Protein AF-A0A1H8LUX8-F1 (afdb_monomer_lite)

Structure (mmCIF, N/CA/C/O backbone):
data_AF-A0A1H8LUX8-F1
#
_entry.id   AF-A0A1H8LUX8-F1
#
loop_
_atom_site.group_PDB
_atom_site.id
_atom_site.type_symbol
_atom_site.label_atom_id
_atom_site.label_alt_id
_atom_site.label_comp_id
_atom_site.label_asym_id
_atom_site.label_entity_id
_atom_site.label_seq_id
_atom_site.pdbx_PDB_ins_code
_atom_site.Cartn_x
_atom_site.Cartn_y
_atom_site.Cartn_z
_atom_site.occupancy
_atom_site.B_iso_or_equiv
_atom_site.auth_seq_id
_atom_site.auth_comp_id
_atom_site.auth_asym_id
_atom_site.auth_atom_id
_atom_site.pdbx_PDB_model_num
ATOM 1 N N . MET A 1 1 ? -7.568 1.058 18.428 1.00 70.50 1 MET A N 1
ATOM 2 C CA . MET A 1 1 ? -7.706 0.191 17.239 1.00 70.50 1 MET A CA 1
ATOM 3 C C . MET A 1 1 ? -8.276 0.928 16.023 1.00 70.50 1 MET A C 1
ATOM 5 O O . MET A 1 1 ? -7.527 1.087 15.078 1.00 70.50 1 MET A O 1
ATOM 9 N N . LYS A 1 2 ? -9.492 1.507 16.044 1.00 72.50 2 LYS A N 1
ATOM 10 C CA . LYS A 1 2 ? -10.096 2.158 14.848 1.00 72.50 2 LYS A CA 1
ATOM 11 C C . LYS A 1 2 ? -9.206 3.189 14.126 1.00 72.50 2 LYS A C 1
ATOM 13 O O . LYS A 1 2 ? -9.063 3.128 12.913 1.00 72.50 2 LYS A O 1
ATOM 18 N N . LYS A 1 3 ? -8.563 4.109 14.864 1.00 78.19 3 LYS A N 1
ATOM 19 C CA . LYS A 1 3 ? -7.639 5.114 14.287 1.00 78.19 3 LYS A CA 1
ATOM 20 C C . LYS A 1 3 ? -6.429 4.479 13.584 1.00 78.19 3 LYS A C 1
ATOM 22 O O . LYS A 1 3 ? -5.984 4.983 12.563 1.00 78.19 3 LYS A O 1
ATOM 27 N N . PHE A 1 4 ? -5.930 3.367 14.121 1.00 83.44 4 PHE A N 1
ATOM 28 C CA . PHE A 1 4 ? -4.803 2.624 13.558 1.00 83.44 4 PHE A CA 1
ATOM 29 C C . PHE A 1 4 ? -5.210 1.871 12.285 1.00 83.44 4 PHE A C 1
ATOM 31 O O . PHE A 1 4 ? -4.481 1.906 11.301 1.00 83.44 4 PHE A O 1
ATOM 38 N N . SER A 1 5 ? -6.415 1.290 12.259 1.00 84.44 5 SER A N 1
ATOM 39 C CA . SER A 1 5 ? -6.990 0.658 11.065 1.00 84.44 5 SER A CA 1
ATOM 40 C C . SER A 1 5 ? -7.100 1.648 9.899 1.00 84.44 5 SER A C 1
ATOM 42 O O . SER A 1 5 ? -6.668 1.348 8.789 1.00 84.44 5 SER A O 1
ATOM 44 N N . TYR A 1 6 ? -7.602 2.862 10.161 1.00 87.06 6 TYR A N 1
ATOM 45 C CA . TYR A 1 6 ? -7.678 3.918 9.145 1.00 87.06 6 TYR A CA 1
ATOM 46 C C . TYR A 1 6 ? -6.299 4.385 8.670 1.00 87.06 6 TYR A C 1
ATOM 48 O O . TYR A 1 6 ? -6.115 4.597 7.474 1.00 87.06 6 TYR A O 1
ATOM 56 N N . ALA A 1 7 ? -5.324 4.504 9.576 1.00 89.31 7 ALA A N 1
ATOM 57 C CA . ALA A 1 7 ? -3.953 4.848 9.208 1.00 89.31 7 ALA A CA 1
ATOM 58 C C . ALA A 1 7 ? -3.324 3.778 8.298 1.00 89.31 7 ALA A C 1
ATOM 60 O O . ALA A 1 7 ? -2.738 4.124 7.277 1.00 89.31 7 ALA A O 1
ATOM 61 N N . LEU A 1 8 ? -3.505 2.490 8.611 1.00 87.88 8 LEU A N 1
ATOM 62 C CA . LEU A 1 8 ? -3.037 1.383 7.770 1.00 87.88 8 LEU A CA 1
ATOM 63 C C . LEU A 1 8 ? -3.683 1.403 6.382 1.00 87.88 8 LEU A C 1
ATOM 65 O O . LEU A 1 8 ? -2.978 1.285 5.384 1.00 87.88 8 LEU A O 1
ATOM 69 N N . MET A 1 9 ? -4.999 1.613 6.301 1.00 89.62 9 MET A N 1
ATOM 70 C CA . MET A 1 9 ? -5.685 1.729 5.010 1.00 89.62 9 MET A CA 1
ATOM 71 C C . MET A 1 9 ? -5.146 2.908 4.190 1.00 89.62 9 MET A C 1
ATOM 73 O O . MET A 1 9 ? -4.826 2.736 3.017 1.00 89.62 9 MET A O 1
ATOM 77 N N . ALA A 1 10 ? -4.992 4.086 4.805 1.00 91.25 10 ALA A N 1
ATOM 78 C CA . ALA A 1 10 ? -4.476 5.274 4.128 1.00 91.25 10 ALA A CA 1
ATOM 79 C C . ALA A 1 10 ? -3.037 5.072 3.627 1.00 91.25 10 ALA A C 1
ATOM 81 O O . ALA A 1 10 ? -2.743 5.349 2.466 1.00 91.25 10 ALA A O 1
ATOM 82 N N . ILE A 1 11 ? -2.154 4.530 4.470 1.00 92.94 11 ILE A N 1
ATOM 83 C CA . ILE A 1 11 ? -0.762 4.240 4.103 1.00 92.94 11 ILE A CA 1
ATOM 84 C C . ILE A 1 11 ? -0.706 3.205 2.973 1.00 92.94 11 ILE A C 1
ATOM 86 O O . ILE A 1 11 ? 0.024 3.405 2.005 1.00 92.94 11 ILE A O 1
ATOM 90 N N . GLY A 1 12 ? -1.506 2.136 3.050 1.00 91.06 12 GLY A N 1
ATOM 91 C CA . GLY A 1 12 ? -1.581 1.117 2.001 1.00 91.06 12 GLY A CA 1
ATOM 92 C C . GLY A 1 12 ? -1.976 1.706 0.646 1.00 91.06 12 GLY A C 1
ATOM 93 O O . GLY A 1 12 ? -1.303 1.457 -0.353 1.00 91.06 12 GLY A O 1
ATOM 94 N N . VAL A 1 13 ? -3.000 2.565 0.616 1.00 93.75 13 VAL A N 1
ATOM 95 C CA . VAL A 1 13 ? -3.439 3.260 -0.607 1.00 93.75 13 VAL A CA 1
ATOM 96 C C . VAL A 1 13 ? -2.350 4.184 -1.159 1.00 93.75 13 VAL A C 1
ATOM 98 O O . VAL A 1 13 ? -2.096 4.171 -2.362 1.00 93.75 13 VAL A O 1
ATOM 101 N N . ILE A 1 14 ? -1.659 4.943 -0.304 1.00 94.31 14 ILE A N 1
ATOM 102 C CA . ILE A 1 14 ? -0.555 5.818 -0.731 1.00 94.31 14 ILE A CA 1
ATOM 103 C C . ILE A 1 14 ? 0.568 4.997 -1.382 1.00 94.31 14 ILE A C 1
ATOM 105 O O . ILE A 1 14 ? 1.050 5.352 -2.457 1.00 94.31 14 ILE A O 1
ATOM 109 N N . ILE A 1 15 ? 0.952 3.872 -0.774 1.00 92.69 15 ILE A N 1
ATOM 110 C CA . ILE A 1 15 ? 1.997 2.984 -1.301 1.00 92.69 15 ILE A CA 1
ATOM 111 C C . ILE A 1 15 ? 1.580 2.382 -2.653 1.00 92.69 15 ILE A C 1
ATOM 113 O O . ILE A 1 15 ? 2.402 2.307 -3.567 1.00 92.69 15 ILE A O 1
ATOM 117 N N . ILE A 1 16 ? 0.306 2.008 -2.816 1.00 93.25 16 ILE A N 1
ATOM 118 C CA . ILE A 1 16 ? -0.235 1.520 -4.094 1.00 93.25 16 ILE A CA 1
ATOM 119 C C . ILE A 1 16 ? -0.110 2.589 -5.185 1.00 93.25 16 ILE A C 1
ATOM 121 O O . ILE A 1 16 ? 0.373 2.292 -6.278 1.00 93.25 16 ILE A O 1
ATOM 125 N N . ILE A 1 17 ? -0.495 3.835 -4.890 1.00 91.69 17 ILE A N 1
ATOM 126 C CA . ILE A 1 17 ? -0.406 4.953 -5.842 1.00 91.69 17 ILE A CA 1
ATOM 127 C C . ILE A 1 17 ? 1.049 5.185 -6.264 1.00 91.69 17 ILE A C 1
ATOM 129 O O . ILE A 1 17 ? 1.336 5.289 -7.456 1.00 91.69 17 ILE A O 1
ATOM 133 N N . ILE A 1 18 ? 1.980 5.202 -5.305 1.00 89.12 18 ILE A N 1
ATOM 134 C CA . ILE A 1 18 ? 3.417 5.326 -5.586 1.00 89.12 18 ILE A CA 1
ATOM 135 C C . ILE A 1 18 ? 3.884 4.168 -6.474 1.00 89.12 18 ILE A C 1
ATOM 137 O O . ILE A 1 18 ? 4.577 4.388 -7.468 1.00 89.12 18 ILE A O 1
ATOM 141 N N . GLY A 1 19 ? 3.460 2.940 -6.171 1.00 87.31 19 GLY A N 1
ATOM 142 C CA . GLY A 1 19 ? 3.735 1.766 -6.991 1.00 87.31 19 GLY A CA 1
ATOM 143 C C . GLY A 1 19 ? 3.292 1.947 -8.441 1.00 87.31 19 GLY A C 1
ATOM 144 O O . GLY A 1 19 ? 4.096 1.763 -9.349 1.00 87.31 19 GLY A O 1
ATOM 145 N N . PHE A 1 20 ? 2.064 2.403 -8.685 1.00 86.00 20 PHE A N 1
ATOM 146 C CA . PHE A 1 20 ? 1.600 2.662 -10.050 1.00 86.00 20 PHE A CA 1
ATOM 147 C C . PHE A 1 20 ? 2.419 3.747 -10.764 1.00 86.00 20 PHE A C 1
ATOM 149 O O . PHE A 1 20 ? 2.803 3.559 -11.917 1.00 86.00 20 PHE A O 1
ATOM 156 N N . LEU A 1 21 ? 2.762 4.845 -10.085 1.00 85.25 21 LEU A N 1
ATOM 157 C CA . LEU A 1 21 ? 3.569 5.927 -10.667 1.00 85.25 21 LEU A CA 1
ATOM 158 C C . LEU A 1 21 ? 4.999 5.493 -11.025 1.00 85.25 21 LEU A C 1
ATOM 160 O O . LEU A 1 21 ? 5.583 5.989 -11.987 1.00 85.25 21 LEU A O 1
ATOM 164 N N . THR A 1 22 ? 5.574 4.555 -10.272 1.00 80.81 22 THR A N 1
ATOM 165 C CA . THR A 1 22 ? 6.965 4.120 -10.480 1.00 80.81 22 THR A CA 1
ATOM 166 C C . THR A 1 22 ? 7.094 3.139 -11.659 1.00 80.81 22 THR A C 1
ATOM 168 O O . THR A 1 22 ? 8.146 3.068 -12.308 1.00 80.81 22 THR A O 1
ATOM 171 N N . PHE A 1 23 ? 6.023 2.399 -11.968 1.00 76.56 23 PHE A N 1
ATOM 172 C CA . PHE A 1 23 ? 6.008 1.319 -12.964 1.00 76.56 23 PHE A CA 1
ATOM 173 C C . PHE A 1 23 ? 5.404 1.717 -14.323 1.00 76.56 23 PHE A C 1
ATOM 175 O O . PHE A 1 23 ? 5.635 1.019 -15.304 1.00 76.56 23 PHE A O 1
ATOM 182 N N . THR A 1 24 ? 4.714 2.857 -14.437 1.00 67.94 24 THR A N 1
ATOM 183 C CA . THR A 1 24 ? 4.140 3.352 -15.710 1.00 67.94 24 THR A CA 1
ATOM 184 C C . THR A 1 24 ? 5.177 3.750 -16.764 1.00 67.94 24 THR A C 1
ATOM 186 O O . THR A 1 24 ? 4.874 3.734 -17.951 1.00 67.94 24 THR A O 1
ATOM 189 N N . ASN A 1 25 ? 6.411 4.072 -16.363 1.00 62.38 25 ASN A N 1
ATOM 190 C CA . ASN A 1 25 ? 7.482 4.528 -17.259 1.00 62.38 25 ASN A CA 1
ATOM 191 C C . ASN A 1 25 ? 8.603 3.484 -17.415 1.00 62.38 25 ASN A C 1
ATOM 193 O O . ASN A 1 25 ? 9.783 3.770 -17.183 1.00 62.38 25 ASN A O 1
ATOM 197 N N . LEU A 1 26 ? 8.252 2.246 -17.757 1.00 60.28 26 LEU A N 1
ATOM 198 C CA . LEU A 1 26 ? 9.227 1.245 -18.194 1.00 60.28 26 LEU A CA 1
ATOM 199 C C . LEU A 1 26 ? 9.668 1.587 -19.625 1.00 60.28 26 LEU A C 1
ATOM 201 O O . LEU A 1 26 ? 9.019 1.208 -20.595 1.00 60.28 26 LEU A O 1
ATOM 205 N N . LYS A 1 27 ? 10.764 2.344 -19.767 1.00 59.78 27 LYS A N 1
ATOM 206 C CA . LYS A 1 27 ? 11.420 2.494 -21.071 1.00 59.78 27 LYS A CA 1
ATOM 207 C C . LYS A 1 27 ? 11.964 1.123 -21.473 1.00 59.78 27 LYS A C 1
ATOM 209 O O . LYS A 1 27 ? 12.801 0.566 -20.767 1.00 59.78 27 LYS A O 1
ATOM 214 N N . THR A 1 28 ? 11.470 0.577 -22.580 1.00 55.88 28 THR A N 1
ATOM 215 C CA . THR A 1 28 ? 11.979 -0.662 -23.175 1.00 55.88 28 THR A CA 1
ATOM 216 C C . THR A 1 28 ? 13.466 -0.496 -23.454 1.00 55.88 28 THR A C 1
ATOM 218 O O . THR A 1 28 ? 13.863 0.375 -24.230 1.00 55.88 28 THR A O 1
ATOM 221 N N . VAL A 1 29 ? 14.288 -1.295 -22.782 1.00 56.81 29 VAL A N 1
ATOM 222 C CA . VAL A 1 29 ? 15.738 -1.270 -22.968 1.00 56.81 29 VAL A CA 1
ATOM 223 C C . VAL A 1 29 ? 16.035 -1.958 -24.281 1.00 56.81 29 VAL A C 1
ATOM 225 O O . VAL A 1 29 ? 15.535 -3.050 -24.549 1.00 56.81 29 VAL A O 1
ATOM 228 N N . ASN A 1 30 ? 16.807 -1.281 -25.120 1.00 57.56 30 ASN A N 1
ATOM 229 C CA . ASN A 1 30 ? 17.272 -1.848 -26.369 1.00 57.56 30 ASN A CA 1
ATOM 230 C C . ASN A 1 30 ? 18.111 -3.089 -26.029 1.00 57.56 30 ASN A C 1
ATOM 232 O O . ASN A 1 30 ? 18.965 -3.009 -25.151 1.00 57.56 30 ASN A O 1
ATOM 236 N N . ALA A 1 31 ? 17.885 -4.229 -26.685 1.00 57.00 31 ALA A N 1
ATOM 237 C CA . ALA A 1 31 ? 18.503 -5.512 -26.309 1.00 57.00 31 ALA A CA 1
ATOM 238 C C . ALA A 1 31 ? 20.051 -5.518 -26.362 1.00 57.00 31 ALA A C 1
ATOM 240 O O . ALA A 1 31 ? 20.686 -6.470 -25.918 1.00 57.00 31 ALA A O 1
ATOM 241 N N . VAL A 1 32 ? 20.648 -4.453 -26.902 1.00 62.34 32 VAL A N 1
ATOM 242 C CA . VAL A 1 32 ? 22.092 -4.246 -27.073 1.00 62.34 32 VAL A CA 1
ATOM 243 C C . VAL A 1 32 ? 22.679 -3.307 -26.001 1.00 62.34 32 VAL A C 1
ATOM 245 O O . VAL A 1 32 ? 23.894 -3.191 -25.884 1.00 62.34 32 VAL A O 1
ATOM 248 N N . ASP A 1 33 ? 21.845 -2.636 -25.198 1.00 64.44 33 ASP A N 1
ATOM 249 C CA . ASP A 1 33 ? 22.303 -1.710 -24.158 1.00 64.44 33 ASP A CA 1
ATOM 250 C C . ASP A 1 33 ? 22.599 -2.473 -22.857 1.00 64.44 33 ASP A C 1
ATOM 252 O O . ASP A 1 33 ? 21.7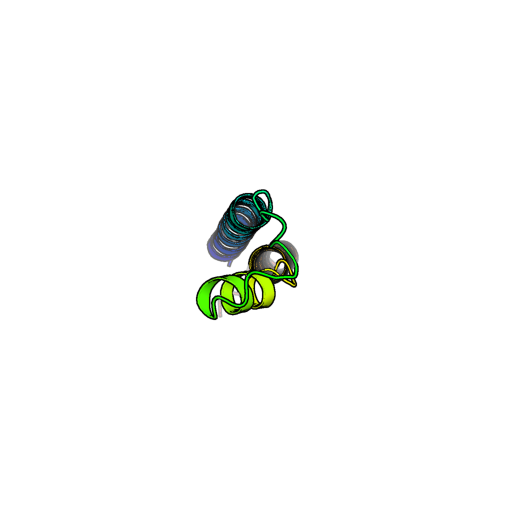45 -2.654 -21.988 1.00 64.44 33 ASP A O 1
ATOM 256 N N . SER A 1 34 ? 23.831 -2.976 -22.747 1.00 62.94 34 SER A N 1
ATOM 257 C CA . SER A 1 34 ? 24.325 -3.771 -21.616 1.00 62.94 34 SER A CA 1
ATOM 258 C C . SER A 1 34 ? 24.770 -2.925 -20.415 1.00 62.94 34 SER A C 1
ATOM 260 O O . SER A 1 34 ? 25.585 -3.374 -19.607 1.00 62.94 34 SER A O 1
ATOM 262 N N . HIS A 1 35 ? 24.282 -1.689 -20.280 1.00 72.62 35 HIS A N 1
ATOM 263 C CA . HIS A 1 35 ? 24.581 -0.876 -19.106 1.00 72.62 35 HIS A CA 1
ATOM 264 C C . HIS A 1 35 ? 23.981 -1.517 -17.849 1.00 72.62 35 HIS A C 1
ATOM 266 O O . HIS A 1 35 ? 22.761 -1.617 -17.701 1.00 72.62 35 HIS A O 1
ATOM 272 N N . ASN A 1 36 ? 24.853 -1.896 -16.906 1.00 73.00 36 ASN A N 1
ATOM 273 C CA . ASN A 1 36 ? 24.484 -2.531 -15.634 1.00 73.00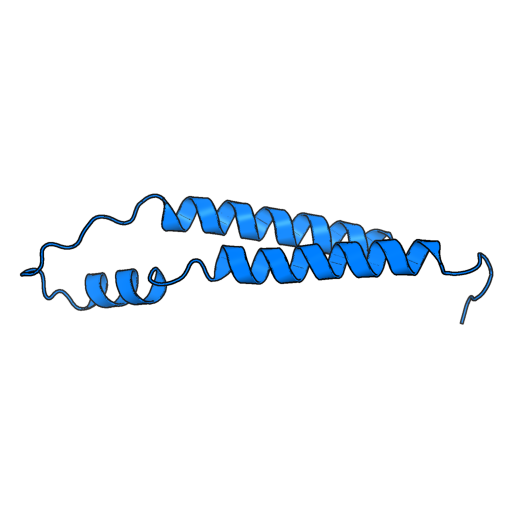 36 ASN A CA 1
ATOM 274 C C . ASN A 1 36 ? 23.315 -1.821 -14.932 1.00 73.00 36 ASN A C 1
ATOM 276 O O . ASN A 1 36 ? 22.395 -2.469 -14.443 1.00 73.00 36 ASN A O 1
ATOM 280 N N . TRP A 1 37 ? 23.318 -0.486 -14.926 1.00 69.69 37 TRP A N 1
ATOM 281 C CA . TRP A 1 37 ? 22.274 0.339 -14.313 1.00 69.69 37 TRP A CA 1
ATOM 282 C C . TRP A 1 37 ? 20.867 0.022 -14.843 1.00 69.69 37 TRP A C 1
ATOM 284 O O . TRP A 1 37 ? 19.919 -0.135 -14.073 1.00 69.69 37 TRP A O 1
ATOM 294 N N . THR A 1 38 ? 20.725 -0.114 -16.158 1.00 70.25 38 THR A N 1
ATOM 295 C CA . THR A 1 38 ? 19.436 -0.330 -16.818 1.00 70.25 38 THR A CA 1
ATOM 296 C C . THR A 1 38 ? 18.902 -1.744 -16.568 1.00 70.25 38 THR A C 1
ATOM 298 O O . THR A 1 38 ? 17.698 -1.927 -16.378 1.00 70.25 38 THR A O 1
ATOM 301 N N . ILE A 1 39 ? 19.800 -2.730 -16.462 1.00 71.62 39 ILE A N 1
ATOM 302 C CA . ILE A 1 39 ? 19.477 -4.112 -16.073 1.00 71.62 39 ILE A CA 1
ATOM 303 C C . ILE A 1 39 ? 18.948 -4.157 -14.633 1.00 71.62 39 ILE A C 1
ATOM 305 O O . ILE A 1 39 ? 17.901 -4.756 -14.389 1.00 71.62 39 ILE A O 1
ATOM 309 N N . TYR A 1 40 ? 19.610 -3.479 -13.687 1.00 75.00 40 TYR A N 1
ATOM 310 C CA . TYR A 1 40 ? 19.153 -3.421 -12.293 1.00 75.00 40 TYR A CA 1
ATOM 311 C C . TYR A 1 40 ? 17.793 -2.728 -12.149 1.00 75.00 40 TYR A C 1
ATOM 313 O O . TYR A 1 40 ? 16.938 -3.215 -11.408 1.00 75.00 40 TYR A O 1
ATOM 321 N N . ILE A 1 41 ? 17.553 -1.633 -12.880 1.00 75.56 41 ILE A N 1
ATOM 322 C CA . ILE A 1 41 ? 16.253 -0.944 -12.863 1.00 75.56 41 ILE A CA 1
ATOM 323 C C . ILE A 1 41 ? 15.142 -1.846 -13.399 1.00 75.56 41 ILE A C 1
ATOM 325 O O . ILE A 1 41 ? 14.079 -1.921 -12.785 1.00 75.56 41 ILE A O 1
ATOM 329 N N . ASN A 1 42 ? 15.369 -2.548 -14.509 1.00 73.56 42 ASN A N 1
ATOM 330 C CA . ASN A 1 42 ? 14.369 -3.462 -15.057 1.00 73.56 42 ASN A CA 1
ATOM 331 C C . ASN A 1 42 ? 14.151 -4.689 -14.173 1.00 73.56 42 ASN A C 1
ATOM 333 O O . ASN A 1 42 ? 13.014 -5.121 -14.021 1.00 73.56 42 ASN A O 1
ATOM 337 N N . GLY A 1 43 ? 15.205 -5.213 -13.541 1.00 74.25 43 GLY A N 1
ATOM 338 C CA . GLY A 1 43 ? 15.087 -6.267 -12.536 1.00 74.25 43 GLY A CA 1
ATOM 339 C C . GLY A 1 43 ? 14.226 -5.823 -11.351 1.00 74.25 43 GLY A C 1
ATOM 340 O O . GLY A 1 43 ? 13.272 -6.509 -10.991 1.00 74.25 43 GLY A O 1
ATOM 341 N N . ALA A 1 44 ? 14.479 -4.633 -10.801 1.00 75.50 44 ALA A N 1
ATOM 342 C CA . ALA A 1 44 ? 13.684 -4.061 -9.711 1.00 75.50 44 ALA A CA 1
ATOM 343 C C . ALA A 1 44 ? 12.241 -3.714 -10.126 1.00 75.50 44 ALA A C 1
ATOM 345 O O . ALA A 1 44 ? 11.338 -3.721 -9.288 1.00 75.50 44 ALA A O 1
ATOM 346 N N . LYS A 1 45 ? 12.017 -3.422 -11.413 1.00 76.50 45 LYS A N 1
ATOM 347 C CA . LYS A 1 45 ? 10.692 -3.168 -11.994 1.00 76.50 45 LYS A CA 1
ATOM 348 C C . LYS A 1 45 ? 10.033 -4.401 -12.634 1.00 76.50 45 LYS A C 1
ATOM 350 O O . LYS A 1 45 ? 8.972 -4.267 -13.239 1.00 76.50 45 LYS A O 1
ATOM 355 N N . SER A 1 46 ? 10.616 -5.592 -12.491 1.00 77.94 46 SER A N 1
ATOM 356 C CA . SER A 1 46 ? 10.060 -6.839 -13.044 1.00 77.94 46 SER A CA 1
ATOM 357 C C . SER A 1 46 ? 8.715 -7.217 -12.420 1.00 77.94 46 SER A C 1
ATOM 359 O O . SER A 1 46 ? 7.879 -7.850 -13.059 1.00 77.94 46 SER A O 1
ATOM 361 N N . PHE A 1 47 ? 8.489 -6.785 -11.180 1.00 81.12 47 PHE A N 1
ATOM 362 C CA . PHE A 1 47 ? 7.259 -6.996 -10.436 1.00 81.12 47 PHE A CA 1
ATOM 363 C C . PHE A 1 47 ? 6.892 -5.716 -9.673 1.00 81.12 47 PHE A C 1
ATOM 365 O O . PHE A 1 47 ? 7.774 -5.142 -9.027 1.00 81.12 47 PHE A O 1
ATOM 372 N N . PRO A 1 48 ? 5.621 -5.262 -9.705 1.00 85.19 48 PRO A N 1
ATOM 373 C CA . PRO A 1 48 ? 5.150 -4.073 -8.992 1.00 85.19 48 PRO A CA 1
ATOM 374 C C . PRO A 1 48 ? 5.071 -4.302 -7.476 1.00 85.19 48 PRO A C 1
ATOM 376 O O . PRO A 1 48 ? 4.008 -4.244 -6.858 1.00 85.19 48 PRO A O 1
ATOM 379 N N . TRP A 1 49 ? 6.226 -4.532 -6.854 1.00 87.69 49 TRP A N 1
ATOM 380 C CA . TRP A 1 49 ? 6.373 -4.837 -5.435 1.00 87.69 49 TRP A CA 1
ATOM 381 C C . TRP A 1 49 ? 5.787 -3.774 -4.492 1.00 87.69 49 TRP A C 1
ATOM 383 O O . TRP A 1 49 ? 5.227 -4.181 -3.471 1.00 87.69 49 TRP A O 1
ATOM 393 N N . PRO A 1 50 ? 5.795 -2.453 -4.798 1.00 89.81 50 PRO A N 1
ATOM 394 C CA . PRO A 1 50 ? 5.138 -1.487 -3.927 1.00 89.81 50 PRO A CA 1
ATOM 395 C C . PRO A 1 50 ? 3.616 -1.641 -3.993 1.00 89.81 50 PRO A C 1
ATOM 397 O O . PRO A 1 50 ? 2.955 -1.585 -2.964 1.00 89.81 50 PRO A O 1
ATOM 400 N N . VAL A 1 51 ? 3.052 -1.929 -5.172 1.00 91.12 51 VAL A N 1
ATOM 401 C CA . VAL A 1 51 ? 1.609 -2.191 -5.316 1.00 91.12 51 VAL A CA 1
ATOM 402 C C . VAL A 1 51 ? 1.214 -3.416 -4.496 1.00 91.12 51 VAL A C 1
ATOM 404 O O . VAL A 1 51 ? 0.233 -3.367 -3.754 1.00 91.12 51 VAL A O 1
ATOM 407 N N . PHE A 1 52 ? 2.005 -4.488 -4.559 1.00 91.06 52 PHE A N 1
ATOM 408 C CA . PHE A 1 52 ? 1.774 -5.689 -3.759 1.00 91.06 52 PHE A CA 1
ATOM 409 C C . PHE A 1 52 ? 1.845 -5.409 -2.251 1.00 91.06 52 PHE A C 1
ATOM 411 O O . PHE A 1 52 ? 0.890 -5.691 -1.529 1.00 91.06 52 PHE A O 1
ATOM 418 N N . GLY A 1 53 ? 2.931 -4.792 -1.772 1.00 92.94 53 GLY A N 1
ATOM 419 C CA . GLY A 1 53 ? 3.100 -4.469 -0.352 1.00 92.94 53 GLY A CA 1
ATOM 420 C C . GLY A 1 53 ? 2.017 -3.523 0.176 1.00 92.94 53 GLY A C 1
ATOM 421 O O . GLY A 1 53 ? 1.445 -3.763 1.239 1.00 92.94 53 GLY A O 1
ATOM 422 N N . GLY A 1 54 ? 1.667 -2.490 -0.594 1.00 92.00 54 GLY A N 1
ATOM 423 C CA . GLY A 1 54 ? 0.583 -1.571 -0.253 1.00 92.00 54 GLY A CA 1
ATOM 424 C C . GLY A 1 54 ? -0.784 -2.259 -0.193 1.00 92.00 54 GLY A C 1
ATOM 425 O O . GLY A 1 54 ? -1.570 -1.969 0.707 1.00 92.00 54 GLY A O 1
ATOM 426 N N . SER A 1 55 ? -1.039 -3.231 -1.076 1.00 92.19 55 SER A N 1
ATOM 427 C CA . SER A 1 55 ? -2.268 -4.041 -1.063 1.00 92.19 55 SER A CA 1
ATOM 428 C C . SER A 1 55 ? -2.379 -4.890 0.203 1.00 92.19 55 SER A C 1
ATOM 430 O O . SER A 1 55 ? -3.433 -4.911 0.835 1.00 92.19 55 SER A O 1
ATOM 432 N N . VAL A 1 56 ? -1.285 -5.530 0.629 1.00 95.31 56 VAL A N 1
ATOM 433 C CA . VAL A 1 56 ? -1.240 -6.301 1.884 1.00 95.31 56 VAL A CA 1
ATOM 434 C C . VAL A 1 56 ? -1.543 -5.404 3.087 1.00 95.31 56 VAL A C 1
ATOM 436 O O . VAL A 1 56 ? -2.377 -5.748 3.924 1.00 95.31 56 VAL A O 1
ATOM 439 N N . ILE A 1 57 ? -0.918 -4.226 3.156 1.00 93.81 57 ILE A N 1
ATOM 440 C CA . ILE A 1 57 ? -1.133 -3.254 4.239 1.00 93.81 57 ILE A CA 1
ATOM 441 C C . ILE A 1 57 ? -2.583 -2.749 4.253 1.00 93.81 57 ILE A C 1
ATOM 443 O O . ILE A 1 57 ? -3.200 -2.666 5.318 1.00 93.81 57 ILE A O 1
ATOM 447 N N . ALA A 1 58 ? -3.151 -2.450 3.083 1.00 92.69 58 ALA A N 1
ATOM 448 C CA . ALA A 1 58 ? -4.535 -2.009 2.965 1.00 92.69 58 ALA A CA 1
ATOM 449 C C . ALA A 1 58 ? -5.517 -3.089 3.451 1.00 92.69 58 ALA A C 1
ATOM 451 O O . ALA A 1 58 ? -6.420 -2.784 4.233 1.00 92.69 58 ALA A O 1
ATOM 452 N N . ILE A 1 59 ? -5.304 -4.351 3.060 1.00 93.75 59 ILE A N 1
ATOM 453 C CA . ILE A 1 59 ? -6.111 -5.497 3.507 1.00 93.75 59 ILE A CA 1
ATOM 454 C C . ILE A 1 59 ? -6.011 -5.677 5.026 1.00 93.75 59 ILE A C 1
ATOM 456 O O . ILE A 1 59 ? -7.037 -5.836 5.684 1.00 93.75 59 I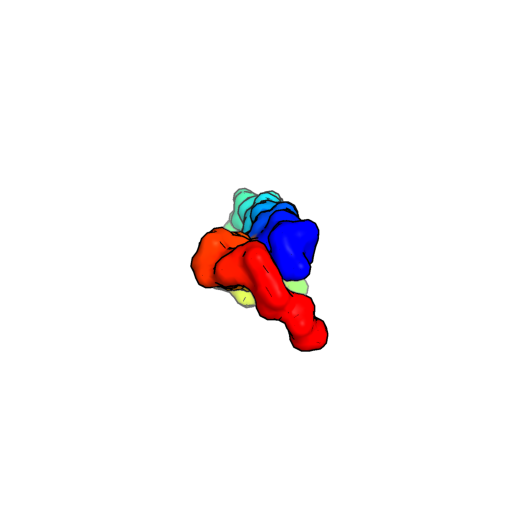LE A O 1
ATOM 460 N N . LEU A 1 60 ? -4.813 -5.584 5.610 1.00 92.19 60 LEU A N 1
ATOM 461 C CA . LEU A 1 60 ? -4.643 -5.629 7.067 1.00 92.19 60 LEU A CA 1
ATOM 462 C C . LEU A 1 60 ? -5.426 -4.511 7.767 1.00 92.19 60 LEU A C 1
ATOM 464 O O . LEU A 1 60 ? -6.089 -4.756 8.774 1.00 92.19 60 LEU A O 1
ATOM 468 N N . GLY A 1 61 ? -5.403 -3.295 7.217 1.00 90.00 61 GLY A N 1
ATOM 469 C CA . GLY A 1 61 ? -6.207 -2.180 7.713 1.00 90.00 61 GLY A CA 1
ATOM 470 C C . GLY A 1 61 ? -7.713 -2.470 7.685 1.00 90.00 61 GLY A C 1
ATOM 471 O O . GLY A 1 61 ? -8.402 -2.186 8.666 1.00 90.00 61 GLY A O 1
ATOM 472 N N . ILE A 1 62 ? -8.212 -3.092 6.611 1.00 90.94 62 ILE A N 1
ATOM 473 C CA . ILE A 1 62 ? -9.616 -3.524 6.487 1.00 90.94 62 ILE A CA 1
ATOM 474 C C . ILE A 1 62 ? -9.950 -4.572 7.552 1.00 90.94 62 ILE A C 1
ATOM 476 O O . ILE A 1 62 ? -10.924 -4.401 8.283 1.00 90.94 62 ILE A O 1
ATOM 480 N N . ILE A 1 63 ? -9.119 -5.608 7.695 1.00 90.94 63 ILE A N 1
ATOM 481 C CA . ILE A 1 63 ? -9.318 -6.682 8.679 1.00 90.94 63 ILE A CA 1
ATOM 482 C C . ILE A 1 63 ? -9.375 -6.106 10.097 1.00 90.94 63 ILE A C 1
ATOM 484 O O . ILE A 1 63 ? -10.300 -6.402 10.851 1.00 90.94 63 ILE A O 1
ATOM 488 N N . PHE A 1 64 ? -8.443 -5.220 10.464 1.00 88.69 64 PHE A N 1
ATOM 489 C CA . PHE A 1 64 ? -8.465 -4.574 11.779 1.00 88.69 64 PHE A CA 1
ATOM 490 C C . PHE A 1 64 ? -9.664 -3.640 11.976 1.00 88.69 64 PHE A C 1
ATOM 492 O O . PHE A 1 64 ? -10.109 -3.432 13.109 1.00 88.69 64 PHE A O 1
ATOM 499 N N . ASN A 1 65 ? -10.193 -3.041 10.908 1.00 88.62 65 ASN A N 1
ATOM 500 C CA . ASN A 1 65 ? -11.423 -2.253 10.979 1.00 88.62 65 ASN A CA 1
ATOM 501 C C . ASN A 1 65 ? -12.638 -3.158 11.249 1.00 88.62 65 ASN A C 1
ATOM 503 O O . ASN A 1 65 ? -13.382 -2.915 12.194 1.00 88.62 65 ASN A O 1
ATOM 507 N N . MET A 1 66 ? -12.768 -4.267 10.518 1.00 86.50 66 MET A N 1
ATOM 508 C CA . MET A 1 66 ? -13.832 -5.253 10.743 1.00 86.50 66 MET A CA 1
ATOM 509 C C . MET A 1 66 ? -13.76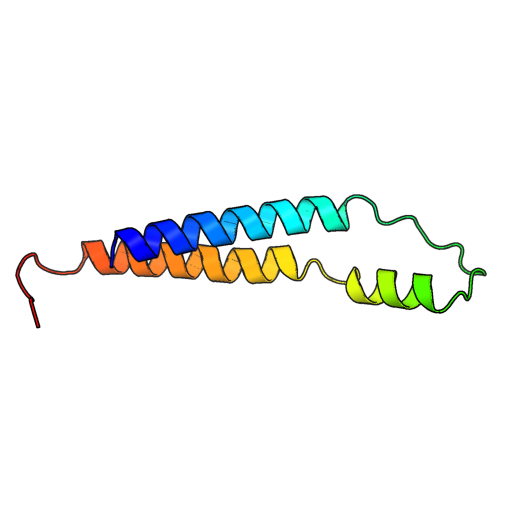4 -5.844 12.157 1.00 86.50 66 MET A C 1
ATOM 511 O O . MET A 1 66 ? -14.755 -5.833 12.885 1.00 86.50 66 MET A O 1
ATOM 515 N N . ALA A 1 67 ? -12.570 -6.230 12.612 1.00 85.12 67 ALA A N 1
ATOM 516 C CA . ALA A 1 67 ? -12.355 -6.748 13.962 1.00 85.12 67 ALA A CA 1
ATOM 517 C C . ALA A 1 67 ? -12.735 -5.738 15.063 1.00 85.12 67 ALA A C 1
ATOM 519 O O . ALA A 1 67 ? -13.113 -6.128 16.165 1.00 85.12 67 ALA A O 1
ATOM 520 N N . THR A 1 68 ? -12.672 -4.428 14.790 1.00 81.62 68 THR A N 1
ATOM 521 C CA . THR A 1 68 ? -13.122 -3.408 15.754 1.00 81.62 68 THR A CA 1
ATOM 522 C C . THR A 1 68 ? -14.630 -3.201 15.793 1.00 81.62 68 THR A C 1
ATOM 524 O O . THR A 1 68 ? -15.112 -2.516 16.698 1.00 81.62 68 THR A O 1
ATOM 527 N N . TRP A 1 69 ? -15.381 -3.732 14.831 1.00 79.38 69 TRP A N 1
ATOM 528 C CA . TRP A 1 69 ? -16.845 -3.707 14.854 1.00 79.38 69 TRP A CA 1
ATOM 529 C C . TRP A 1 69 ? -17.409 -4.870 15.664 1.00 79.38 69 TRP A C 1
ATOM 531 O O . TRP A 1 69 ? -18.412 -4.696 16.348 1.00 79.38 69 TRP A O 1
ATOM 541 N N . GLU A 1 70 ? -16.722 -6.011 15.650 1.00 74.12 70 GLU A N 1
ATOM 542 C CA . GLU A 1 70 ? -17.089 -7.196 16.430 1.00 74.12 70 GLU A CA 1
ATOM 543 C C . GLU A 1 70 ? -16.710 -7.090 17.915 1.00 74.12 70 GLU A C 1
ATOM 545 O O . GLU A 1 70 ? -17.194 -7.867 18.736 1.00 74.12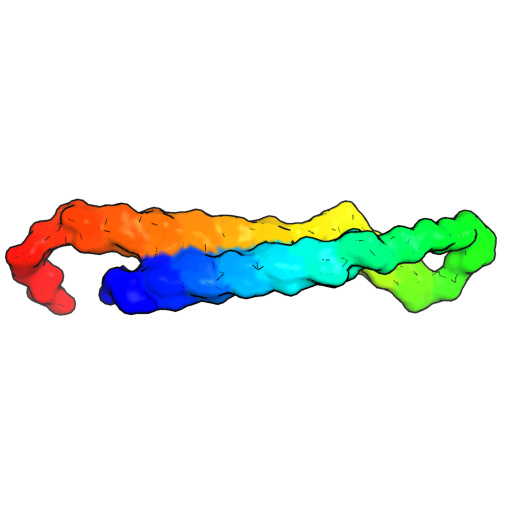 70 GLU A 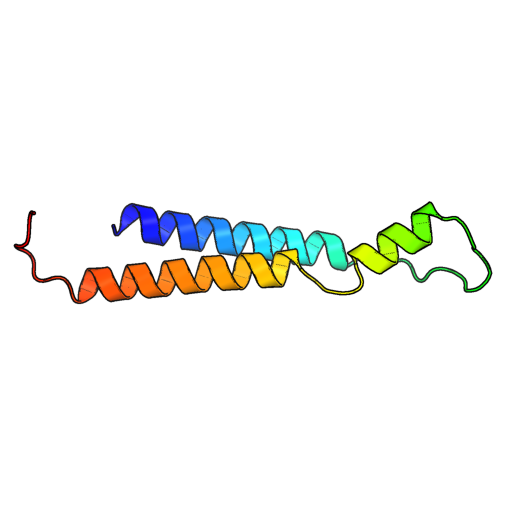O 1
ATOM 550 N N . GLN A 1 71 ? -15.879 -6.113 18.300 1.00 70.00 71 GLN A N 1
ATOM 551 C CA . GLN A 1 71 ? -15.546 -5.874 19.704 1.00 70.00 71 GLN A CA 1
ATOM 552 C C . GLN A 1 71 ? -16.767 -5.331 20.475 1.00 70.00 71 GLN A C 1
ATOM 554 O O . GLN A 1 71 ? -17.208 -4.207 20.202 1.00 70.00 71 GLN A O 1
ATOM 559 N N . PRO A 1 72 ? -17.294 -6.061 21.484 1.00 64.31 72 PRO A N 1
ATOM 560 C CA . PRO A 1 72 ? -18.363 -5.545 22.324 1.00 64.31 72 PRO A CA 1
ATOM 561 C C . PRO A 1 72 ? -17.869 -4.295 23.054 1.00 64.31 72 PRO A C 1
ATOM 563 O O . PRO A 1 72 ? -16.777 -4.295 23.631 1.00 64.31 72 PRO A O 1
ATOM 566 N N . LYS A 1 73 ? -18.674 -3.224 23.027 1.00 58.72 73 LYS A N 1
ATOM 567 C CA . LYS A 1 73 ? -18.430 -1.971 23.759 1.00 58.72 73 LYS A CA 1
ATOM 568 C C . LYS A 1 73 ? -18.331 -2.279 25.262 1.00 58.72 73 LYS A C 1
ATOM 570 O O . LYS A 1 73 ? -19.343 -2.264 25.949 1.00 58.72 73 LYS A O 1
ATOM 575 N N . GLY A 1 74 ? -17.142 -2.608 25.769 1.00 57.44 74 GLY A N 1
ATOM 576 C CA . GLY A 1 74 ? -16.970 -2.902 27.195 1.00 57.44 74 GLY A CA 1
ATOM 577 C C . GLY A 1 74 ? -15.718 -3.664 27.622 1.00 57.44 74 GLY A C 1
ATOM 578 O O . GLY A 1 74 ? -15.391 -3.610 28.801 1.00 57.44 74 GLY A O 1
ATOM 579 N N . ARG A 1 75 ? -14.967 -4.332 26.736 1.00 55.38 75 ARG A N 1
ATOM 580 C CA . ARG A 1 75 ? -13.685 -4.943 27.145 1.00 55.38 75 ARG A CA 1
ATOM 581 C C . ARG A 1 75 ? -12.537 -3.945 27.030 1.00 55.38 75 ARG A C 1
ATOM 583 O O . ARG A 1 75 ? -11.783 -3.946 26.064 1.00 55.38 75 ARG A O 1
ATOM 590 N N . TYR A 1 76 ? -12.464 -3.082 28.038 1.00 51.19 76 TYR A N 1
ATOM 591 C CA . TYR A 1 76 ? -11.218 -2.472 28.480 1.00 51.19 76 TYR A CA 1
ATOM 592 C C . TYR A 1 76 ? -10.446 -3.571 29.221 1.00 51.19 76 TYR A C 1
ATOM 594 O O . TYR A 1 76 ? -10.889 -4.019 30.276 1.00 51.19 76 TYR A O 1
ATOM 602 N N . PHE A 1 77 ? -9.362 -4.052 28.622 1.00 47.47 77 PHE A N 1
ATOM 603 C CA . PHE A 1 77 ? -8.264 -4.681 29.349 1.00 47.47 77 PHE A CA 1
ATOM 604 C C . PHE A 1 77 ? -7.085 -3.717 29.285 1.00 47.47 77 PHE A C 1
ATOM 606 O O . PHE A 1 77 ? -6.908 -3.110 28.199 1.00 47.47 77 PHE A O 1
#

Radius of gyration: 19.05 Å; chains: 1; bounding box: 43×13×56 Å

pLDDT: mean 78.87, std 12.92, range [47.47, 95.31]

Secondary structure (DSSP, 8-state):
-HHHHHHHHHHHHHHHHHHHHHHTT-PPPPTT---HHHHHHHHHTSS-HHHHHHHHHHHHHHHHHHHHHHS-TT---

Sequence (77 aa):
MKKFSYALMAIGVIIIIIGFLTFTNLKTVNAVDSHNWTIYINGAKSFPWPVFGGSVIAILGIIFNMATWEQPKGRYF

Foldseek 3Di:
DLVVLVVLLVQLVVLLVVLVVLQPPLDPDDPPPPPPVNVVSCVVNVDSVSNVVSVVSNVVSVVVNVVVVPDPPPPDD